Protein AF-A0A958LDL3-F1 (afdb_monomer)

pLDDT: mean 73.46, std 8.46, range [48.62, 86.69]

Solvent-accessible surface area (backbone atoms only — not comparable to full-atom values): 6568 Å² total; per-residue (Å²): 134,84,68,70,67,61,57,55,54,52,54,52,55,55,49,53,52,55,47,50,51,51,52,43,52,50,51,45,52,50,47,52,52,52,48,50,52,52,52,51,46,35,73,75,64,35,66,82,70,47,84,49,64,69,60,37,50,43,21,72,76,68,33,60,68,60,37,50,52,52,54,45,52,52,50,45,50,51,46,54,52,46,51,63,47,30,76,77,34,76,67,49,50,56,50,52,52,50,51,51,52,52,47,46,62,67,52,49,49,55,52,53,53,53,65,73,73,108

Foldseek 3Di:
DPDVVVVVVVVVLVVVLVVLVVLLVVQLVVLVVLLVLQVVCCVVPNLVPPPPPVLSVVCVVPNNVVSSVVVSVVSNVVSVVLSVCCNVPVVSSVVSVVVVVCCCVPRVVVSVVVVVVD

Sequence (118 aa):
MHHPTADLSANHATGDEREIIRLGIFLIVLQAADGWLTAIGISLHGLEMEGNGLIRAFMLDVGAAPAIITAKLFAIGAVVALVFLARRVAWLRDALGVMSCVYLFSAIIPWTYLLASS

Nearest PDB structures (foldseek):
  2d1l-assembly1_A  TM=3.556E-01  e=8.040E+00  Mus musculus

Mean predicted aligned error: 10.24 Å

Structure (mmCIF, N/CA/C/O backbone):
data_AF-A0A958LDL3-F1
#
_entry.id   AF-A0A958LDL3-F1
#
loop_
_atom_site.group_PDB
_atom_site.id
_atom_site.type_symbol
_atom_site.label_atom_id
_atom_site.label_alt_id
_atom_site.label_comp_id
_atom_site.label_asym_id
_atom_site.label_entity_id
_atom_site.label_seq_id
_atom_site.pdbx_PDB_ins_code
_atom_site.Cartn_x
_atom_site.Cartn_y
_atom_site.Cartn_z
_atom_site.occupancy
_atom_site.B_iso_or_equiv
_atom_site.auth_seq_id
_atom_site.auth_comp_id
_atom_site.auth_asym_id
_atom_site.auth_atom_id
_atom_site.pdbx_PDB_model_num
ATOM 1 N N . MET A 1 1 ? -26.666 9.145 42.807 1.00 51.00 1 MET A N 1
ATOM 2 C CA . MET A 1 1 ? -26.604 7.821 42.151 1.00 51.00 1 MET A CA 1
ATOM 3 C C . MET A 1 1 ? -25.849 7.981 40.844 1.00 51.00 1 MET A C 1
ATOM 5 O O . MET A 1 1 ? -26.412 8.479 39.881 1.00 51.00 1 MET A O 1
ATOM 9 N N . HIS A 1 2 ? -24.556 7.659 40.840 1.00 57.94 2 HIS A N 1
ATOM 10 C CA . HIS A 1 2 ? -23.755 7.579 39.618 1.00 57.94 2 HIS A CA 1
ATOM 11 C C . HIS A 1 2 ? -24.137 6.258 38.939 1.00 57.94 2 HIS A C 1
ATOM 13 O O . HIS A 1 2 ? -23.995 5.218 39.573 1.00 57.94 2 HIS A O 1
ATOM 19 N N . HIS A 1 3 ? -24.699 6.281 37.728 1.00 62.16 3 HIS A N 1
ATOM 20 C CA . HIS A 1 3 ? -25.085 5.064 37.004 1.00 62.16 3 HIS A CA 1
ATOM 21 C C . HIS A 1 3 ? -23.823 4.371 36.448 1.00 62.16 3 HIS A C 1
ATOM 23 O O . HIS A 1 3 ? -23.243 4.883 35.490 1.00 62.16 3 HIS A O 1
ATOM 29 N N . PRO A 1 4 ? -23.391 3.217 36.994 1.00 69.69 4 PRO A N 1
ATOM 30 C CA . PRO A 1 4 ? -22.150 2.546 36.580 1.00 69.69 4 PRO A CA 1
ATOM 31 C C . PRO A 1 4 ? -22.220 1.953 35.159 1.00 69.69 4 PRO A C 1
ATOM 33 O O . PRO A 1 4 ? -21.202 1.620 34.563 1.00 69.69 4 PRO A O 1
ATOM 36 N N . THR A 1 5 ? -23.417 1.846 34.582 1.00 68.44 5 THR A N 1
ATOM 37 C CA . THR A 1 5 ? -23.649 1.288 33.243 1.00 68.44 5 THR A CA 1
ATOM 38 C C . THR A 1 5 ? -23.215 2.220 32.109 1.00 68.44 5 THR A C 1
ATOM 40 O O . THR A 1 5 ? -22.772 1.742 31.067 1.00 68.44 5 THR A O 1
ATOM 43 N N . ALA A 1 6 ? -23.303 3.540 32.304 1.00 65.31 6 ALA A N 1
ATOM 44 C CA . ALA A 1 6 ? -22.892 4.514 31.292 1.00 65.31 6 ALA A CA 1
ATOM 45 C C . ALA A 1 6 ? -21.363 4.533 31.120 1.00 65.31 6 ALA A C 1
ATOM 47 O O . ALA A 1 6 ? -20.868 4.549 29.993 1.00 65.31 6 ALA A O 1
ATOM 48 N N . ASP A 1 7 ? -20.630 4.443 32.231 1.00 67.25 7 ASP A N 1
ATOM 49 C CA . ASP A 1 7 ? -19.164 4.466 32.265 1.00 67.25 7 ASP A CA 1
ATOM 50 C C . ASP A 1 7 ? -18.555 3.218 31.597 1.00 67.25 7 ASP A C 1
ATOM 52 O O . ASP A 1 7 ? -17.663 3.313 30.755 1.00 67.25 7 ASP A O 1
ATOM 56 N N . LEU A 1 8 ? -19.125 2.034 31.854 1.00 67.69 8 LEU A N 1
ATOM 57 C CA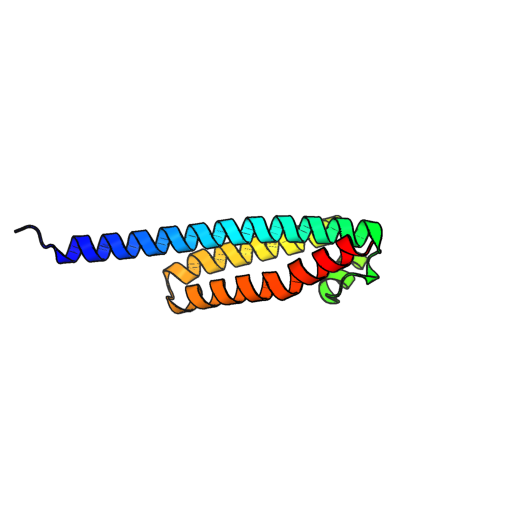 . LEU A 1 8 ? -18.722 0.798 31.172 1.00 67.69 8 LEU A CA 1
ATOM 58 C C . LEU A 1 8 ? -18.927 0.889 29.650 1.00 67.69 8 LEU A C 1
ATOM 60 O O . LEU A 1 8 ? -18.015 0.573 28.889 1.00 67.69 8 LEU A O 1
ATOM 64 N N . SER A 1 9 ? -20.081 1.380 29.185 1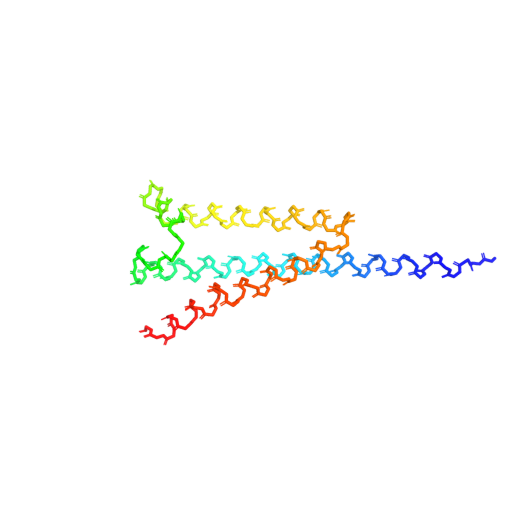.00 67.50 9 SER A N 1
ATOM 65 C CA . SER A 1 9 ? -20.350 1.494 27.741 1.00 67.50 9 SER A CA 1
ATOM 66 C C . SER A 1 9 ? -19.406 2.472 27.024 1.00 67.50 9 SER A C 1
ATOM 68 O O . SER A 1 9 ? -18.947 2.192 25.915 1.00 67.50 9 SER A O 1
ATOM 70 N N . ALA A 1 10 ? -19.056 3.585 27.675 1.00 65.44 10 ALA A N 1
ATOM 71 C CA . ALA A 1 10 ? -18.143 4.585 27.131 1.00 65.44 10 ALA A CA 1
ATOM 72 C C . ALA A 1 10 ? -16.692 4.070 27.066 1.00 65.44 10 ALA A C 1
ATOM 74 O O . ALA A 1 10 ? -15.984 4.314 26.083 1.00 65.44 10 ALA A O 1
ATOM 75 N N . ASN A 1 11 ? -16.255 3.304 28.071 1.00 68.62 11 ASN A N 1
ATOM 76 C CA . ASN A 1 11 ? -14.921 2.699 28.089 1.00 68.62 11 ASN A CA 1
ATOM 77 C C . ASN A 1 11 ? -14.747 1.619 27.006 1.00 68.62 11 ASN A C 1
ATOM 79 O O . ASN A 1 11 ? -13.700 1.565 26.361 1.00 68.62 11 ASN A O 1
ATOM 83 N N . HIS A 1 12 ? -15.775 0.810 26.728 1.00 66.19 12 HIS A N 1
ATOM 84 C CA . HIS A 1 12 ? -15.728 -0.163 25.629 1.00 66.19 12 HIS A CA 1
ATOM 85 C C . HIS A 1 12 ? -15.675 0.515 24.248 1.00 66.19 12 HIS A C 1
ATOM 87 O O . HIS A 1 12 ? -14.837 0.161 23.419 1.00 66.19 12 HIS A O 1
ATOM 93 N N . ALA A 1 13 ? -16.498 1.546 24.018 1.00 68.06 13 ALA A N 1
ATOM 94 C CA . ALA A 1 13 ? -16.527 2.265 22.741 1.00 68.06 13 ALA A CA 1
ATOM 95 C C . ALA A 1 13 ? -15.199 2.982 22.425 1.00 68.06 13 ALA A C 1
ATOM 97 O O . ALA A 1 13 ? -14.730 2.975 21.287 1.00 68.06 13 ALA A O 1
ATOM 98 N N . THR A 1 14 ? -14.562 3.573 23.439 1.00 73.62 14 THR A N 1
ATOM 99 C CA . THR A 1 14 ? -13.261 4.246 23.280 1.00 73.62 14 THR A CA 1
ATOM 100 C C . THR A 1 14 ? -12.103 3.265 23.078 1.00 73.62 14 THR A C 1
ATOM 102 O O . THR A 1 14 ? -11.133 3.602 22.392 1.00 73.62 14 THR A O 1
ATOM 105 N N . GLY A 1 15 ? -12.193 2.053 23.635 1.00 75.38 15 GLY A N 1
ATOM 106 C CA . GLY A 1 15 ? -11.244 0.965 23.387 1.00 75.38 15 GLY A CA 1
ATOM 107 C C . GLY A 1 15 ? -11.253 0.504 21.927 1.00 75.38 15 GLY A C 1
ATOM 108 O O . GLY A 1 15 ? -10.194 0.456 21.294 1.00 75.38 15 GLY A O 1
ATOM 109 N N . ASP A 1 16 ? -12.445 0.262 21.378 1.00 76.06 16 ASP A N 1
ATOM 110 C CA . ASP A 1 16 ? -12.629 -0.188 19.994 1.00 76.06 16 ASP A CA 1
ATOM 111 C C . ASP A 1 16 ? -12.162 0.860 18.972 1.00 76.06 16 ASP A C 1
ATOM 113 O O . ASP A 1 16 ? -11.474 0.531 18.005 1.00 76.06 16 ASP A O 1
ATOM 117 N N . GLU A 1 17 ? -12.450 2.145 19.203 1.00 78.00 17 GLU A N 1
ATOM 118 C CA . GLU A 1 17 ? -12.009 3.224 18.309 1.00 78.00 17 GLU A CA 1
ATOM 119 C C . GLU A 1 17 ? -10.476 3.336 18.249 1.00 78.00 17 GLU A C 1
ATOM 121 O O . GLU A 1 17 ? -9.892 3.452 17.168 1.00 78.00 17 GLU A O 1
ATOM 126 N N . ARG A 1 18 ? -9.796 3.225 19.400 1.00 82.56 18 ARG A N 1
ATOM 127 C CA . ARG A 1 18 ? -8.323 3.225 19.463 1.00 82.56 18 ARG A CA 1
ATOM 128 C C . ARG A 1 18 ? -7.712 2.027 18.746 1.00 82.56 18 ARG A C 1
ATOM 130 O O . ARG A 1 18 ? -6.592 2.121 18.247 1.00 82.56 18 ARG A O 1
ATOM 137 N N . GLU A 1 19 ? -8.380 0.880 18.747 1.00 81.06 19 GLU A N 1
ATOM 138 C CA . GLU A 1 19 ? -7.913 -0.304 18.029 1.00 81.06 19 GLU A CA 1
ATOM 139 C C . GLU A 1 19 ? -8.066 -0.148 16.515 1.00 81.06 19 GLU A C 1
ATOM 141 O O . GLU A 1 19 ? -7.100 -0.372 15.788 1.00 81.06 19 GLU A O 1
ATOM 146 N N . ILE A 1 20 ? -9.216 0.345 16.047 1.00 78.31 20 ILE A N 1
ATOM 147 C CA . ILE A 1 20 ? -9.457 0.624 14.624 1.00 78.31 20 ILE A CA 1
ATOM 148 C C . ILE A 1 20 ? -8.424 1.624 14.082 1.00 78.31 20 ILE A C 1
ATOM 150 O O . ILE A 1 20 ? -7.862 1.411 13.008 1.00 78.31 20 ILE A O 1
ATOM 154 N N . ILE A 1 21 ? -8.120 2.688 14.835 1.00 82.75 21 ILE A N 1
ATOM 155 C CA . ILE A 1 21 ? -7.100 3.673 14.440 1.00 82.75 21 ILE A CA 1
ATOM 156 C C . ILE A 1 21 ? -5.711 3.028 14.366 1.00 82.75 21 ILE A C 1
ATOM 158 O O . ILE A 1 21 ? -4.985 3.253 13.398 1.00 82.75 21 ILE A O 1
ATOM 162 N N . ARG A 1 22 ? -5.337 2.203 15.354 1.00 84.31 22 ARG A N 1
ATOM 163 C CA . ARG A 1 22 ? -4.048 1.489 15.348 1.00 84.31 22 ARG A CA 1
ATOM 164 C C . ARG A 1 22 ? -3.922 0.556 14.144 1.00 84.31 22 ARG A C 1
ATOM 166 O O . ARG A 1 22 ? -2.883 0.576 13.489 1.00 84.31 22 ARG A O 1
ATOM 173 N N . LEU A 1 23 ? -4.973 -0.200 13.825 1.00 78.88 23 LEU A N 1
ATOM 174 C CA . LEU A 1 23 ? -5.017 -1.068 12.644 1.00 78.88 23 LEU A CA 1
ATOM 175 C C . LEU A 1 23 ? -4.907 -0.260 11.344 1.00 78.88 23 LEU A C 1
ATOM 177 O O . LEU A 1 23 ? -4.151 -0.638 10.453 1.00 78.88 23 LEU A O 1
ATOM 181 N N . GLY A 1 24 ? -5.592 0.883 11.255 1.00 79.69 24 GLY A N 1
ATOM 182 C CA . GLY A 1 24 ? -5.493 1.788 10.108 1.00 79.69 24 GLY A CA 1
ATOM 183 C C . GLY A 1 24 ? -4.076 2.325 9.897 1.00 79.69 24 GLY A C 1
ATOM 184 O O . GLY A 1 24 ? -3.551 2.254 8.789 1.00 79.69 24 GLY A O 1
ATOM 185 N N . ILE A 1 25 ? -3.420 2.804 10.960 1.00 85.12 25 ILE A N 1
ATOM 186 C CA . ILE A 1 25 ? -2.024 3.274 10.899 1.00 85.12 25 ILE A CA 1
ATOM 187 C C . ILE A 1 25 ? -1.089 2.133 10.486 1.00 85.12 25 ILE A C 1
ATOM 189 O O . ILE A 1 25 ? -0.238 2.321 9.618 1.00 85.12 25 ILE A O 1
ATOM 193 N N . PHE A 1 26 ? -1.263 0.947 11.072 1.00 83.12 26 PHE A N 1
ATOM 194 C CA . PHE A 1 26 ? -0.469 -0.230 10.734 1.00 83.12 26 PHE A CA 1
ATOM 195 C C . PHE A 1 26 ? -0.593 -0.593 9.247 1.00 83.12 26 PHE A C 1
ATOM 197 O O . PHE A 1 26 ? 0.420 -0.773 8.576 1.00 83.12 26 PHE A O 1
ATOM 204 N N . LEU A 1 27 ? -1.814 -0.603 8.706 1.00 78.31 27 LEU A N 1
ATOM 205 C CA . LEU A 1 27 ? -2.074 -0.844 7.286 1.00 78.31 27 LEU A CA 1
ATOM 206 C C . LEU A 1 27 ? -1.434 0.207 6.372 1.00 78.31 27 LEU A C 1
ATOM 208 O O . LEU A 1 27 ? -0.918 -0.142 5.314 1.00 78.31 27 LEU A O 1
ATOM 212 N N . ILE A 1 28 ? -1.428 1.480 6.771 1.00 81.94 28 ILE A N 1
ATOM 213 C CA . ILE A 1 28 ? -0.777 2.549 6.000 1.00 81.94 28 ILE A CA 1
ATOM 214 C C . ILE A 1 28 ? 0.738 2.323 5.928 1.00 81.94 28 ILE A C 1
ATOM 216 O O . ILE A 1 28 ? 1.324 2.424 4.850 1.00 81.94 28 ILE A O 1
ATOM 220 N N . VAL A 1 29 ? 1.372 1.977 7.052 1.00 85.50 29 VAL A N 1
ATOM 221 C CA . VAL A 1 29 ? 2.806 1.641 7.083 1.00 85.50 29 VAL A CA 1
ATOM 222 C C . VAL A 1 29 ? 3.089 0.419 6.212 1.00 85.50 29 VAL A C 1
ATOM 224 O O . VAL A 1 29 ? 4.055 0.414 5.450 1.00 85.50 29 VAL A O 1
ATOM 227 N N . LEU A 1 30 ? 2.215 -0.587 6.275 1.00 80.38 30 LEU A N 1
ATOM 228 C CA . LEU A 1 30 ? 2.318 -1.791 5.463 1.00 80.38 30 LEU A CA 1
ATOM 229 C C . LEU A 1 30 ? 2.273 -1.471 3.960 1.00 80.38 30 LEU A C 1
ATOM 231 O O . LEU A 1 30 ? 3.094 -1.976 3.201 1.00 80.38 30 LEU A O 1
ATOM 235 N N . GLN A 1 31 ? 1.371 -0.578 3.542 1.00 81.88 31 GLN A N 1
ATOM 236 C CA . GLN A 1 31 ? 1.269 -0.127 2.151 1.00 81.88 31 GLN A CA 1
ATOM 237 C C . GLN A 1 31 ? 2.511 0.641 1.682 1.00 81.88 31 GLN A C 1
ATOM 239 O O . GLN A 1 31 ? 2.948 0.473 0.542 1.00 81.88 31 GLN A O 1
ATOM 244 N N . ALA A 1 32 ? 3.115 1.453 2.554 1.00 82.25 32 ALA A N 1
ATOM 245 C CA . ALA A 1 32 ? 4.363 2.146 2.244 1.00 82.25 32 ALA A CA 1
ATOM 246 C C . ALA A 1 32 ? 5.532 1.162 2.059 1.00 82.25 32 ALA A C 1
ATOM 248 O O . ALA A 1 32 ? 6.267 1.261 1.076 1.00 82.25 32 ALA A O 1
ATOM 249 N N . ALA A 1 33 ? 5.670 0.184 2.961 1.00 81.50 33 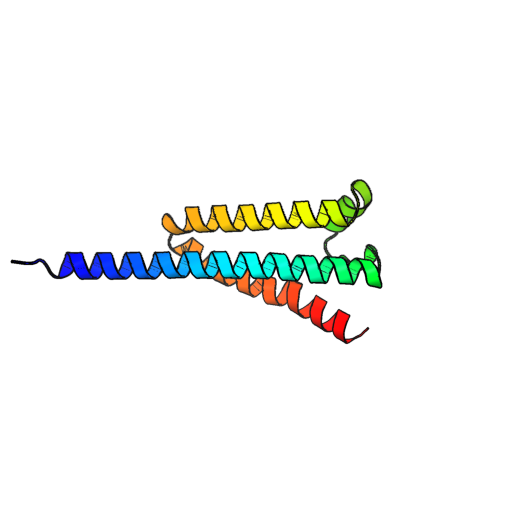ALA A N 1
ATOM 250 C CA . ALA A 1 33 ? 6.693 -0.858 2.863 1.00 81.50 33 ALA A CA 1
ATOM 251 C C . ALA A 1 33 ? 6.515 -1.721 1.603 1.00 81.50 33 ALA A C 1
ATOM 253 O O . ALA A 1 33 ? 7.476 -1.963 0.877 1.00 81.50 33 ALA A O 1
ATOM 254 N N . ASP A 1 34 ? 5.280 -2.118 1.299 1.00 80.25 34 ASP A N 1
ATOM 255 C CA . ASP A 1 34 ? 4.929 -2.869 0.093 1.00 80.25 34 ASP A CA 1
ATOM 256 C C . ASP A 1 34 ? 5.265 -2.086 -1.187 1.00 80.25 34 ASP A C 1
ATOM 258 O O . ASP A 1 34 ? 5.825 -2.632 -2.135 1.00 80.25 34 ASP A O 1
ATOM 262 N N . GLY A 1 35 ? 4.993 -0.776 -1.219 1.00 79.12 35 GLY A N 1
ATOM 263 C CA . GLY A 1 35 ? 5.390 0.079 -2.342 1.00 79.12 35 GLY A CA 1
ATOM 264 C C . GLY A 1 35 ? 6.896 0.211 -2.517 1.00 79.12 35 GLY A C 1
ATOM 265 O O . GLY A 1 35 ? 7.375 0.193 -3.649 1.00 79.12 35 GLY A O 1
ATOM 266 N N . TRP A 1 36 ? 7.641 0.278 -1.415 1.00 82.06 36 TRP A N 1
ATOM 267 C CA . TRP A 1 36 ? 9.100 0.294 -1.448 1.00 82.06 36 TRP A CA 1
ATOM 268 C C . TRP A 1 36 ? 9.673 -1.020 -1.996 1.00 82.06 36 TRP A C 1
ATOM 270 O O . TRP A 1 36 ? 10.507 -1.000 -2.899 1.00 82.06 36 TRP A O 1
ATOM 280 N N . LEU A 1 37 ? 9.173 -2.160 -1.508 1.00 79.94 37 LEU A N 1
ATOM 281 C CA . LEU A 1 37 ? 9.543 -3.497 -1.984 1.00 79.94 37 LEU A CA 1
ATOM 282 C C . LEU A 1 37 ? 9.232 -3.672 -3.475 1.00 79.94 37 LEU A C 1
ATOM 284 O O . LEU A 1 37 ? 10.091 -4.121 -4.228 1.00 79.94 37 LEU A O 1
ATOM 288 N N . THR A 1 38 ? 8.046 -3.239 -3.911 1.00 80.50 38 THR A N 1
ATOM 289 C CA . THR A 1 38 ? 7.631 -3.282 -5.323 1.00 80.50 38 THR A CA 1
ATOM 290 C C . THR A 1 38 ? 8.552 -2.423 -6.196 1.00 80.50 38 THR A C 1
ATOM 292 O O . THR A 1 38 ? 8.981 -2.856 -7.263 1.00 80.50 38 THR A O 1
ATOM 295 N N . ALA A 1 39 ? 8.909 -1.217 -5.738 1.00 80.56 39 ALA A N 1
ATOM 296 C CA . ALA A 1 39 ? 9.808 -0.327 -6.471 1.00 80.56 39 ALA A CA 1
ATOM 297 C C . ALA A 1 39 ? 11.217 -0.923 -6.622 1.00 80.56 39 ALA A C 1
ATOM 299 O O . ALA A 1 39 ? 11.767 -0.908 -7.724 1.00 80.56 39 ALA A O 1
ATOM 300 N N . ILE A 1 40 ? 11.777 -1.493 -5.546 1.00 82.25 40 ILE A N 1
ATOM 301 C CA . ILE A 1 40 ? 13.069 -2.193 -5.598 1.00 82.25 40 ILE A CA 1
ATOM 302 C C . ILE A 1 40 ? 12.974 -3.389 -6.545 1.00 82.25 40 ILE A C 1
ATOM 304 O O . ILE A 1 40 ? 13.793 -3.527 -7.451 1.00 82.25 40 ILE A O 1
ATOM 308 N N . GLY A 1 41 ? 11.947 -4.215 -6.380 1.00 79.06 41 GLY A N 1
ATOM 309 C CA . GLY A 1 41 ? 11.702 -5.397 -7.187 1.00 79.06 41 GLY A CA 1
ATOM 310 C C . GLY A 1 41 ? 11.650 -5.122 -8.685 1.00 79.06 41 GLY A C 1
ATOM 311 O O . GLY A 1 41 ? 12.340 -5.778 -9.462 1.00 79.06 41 GLY A O 1
ATOM 312 N N . ILE A 1 42 ? 10.899 -4.097 -9.085 1.00 82.56 42 ILE A N 1
ATOM 313 C CA . ILE A 1 42 ? 10.826 -3.655 -10.482 1.00 82.56 42 ILE A CA 1
ATOM 314 C C . ILE A 1 42 ? 12.164 -3.084 -10.951 1.00 82.56 42 ILE A C 1
ATOM 316 O O . ILE A 1 42 ? 12.552 -3.314 -12.093 1.00 82.56 42 ILE A O 1
ATOM 320 N N . SER A 1 43 ? 12.889 -2.357 -10.096 1.00 80.94 43 SER A N 1
ATOM 321 C CA . SER A 1 43 ? 14.197 -1.809 -10.473 1.00 80.94 43 SER A CA 1
ATOM 322 C C . SER A 1 43 ? 15.259 -2.894 -10.702 1.00 80.94 43 SER A C 1
ATOM 324 O O . SER A 1 43 ? 16.142 -2.700 -11.533 1.00 80.94 43 SER A O 1
ATOM 326 N N . LEU A 1 44 ? 15.152 -4.034 -10.006 1.00 80.75 44 LEU A N 1
ATOM 327 C CA . LEU A 1 44 ? 16.089 -5.156 -10.109 1.00 80.75 44 LEU A CA 1
ATOM 328 C C . LEU A 1 44 ? 15.700 -6.168 -11.196 1.00 80.75 44 LEU A C 1
ATOM 3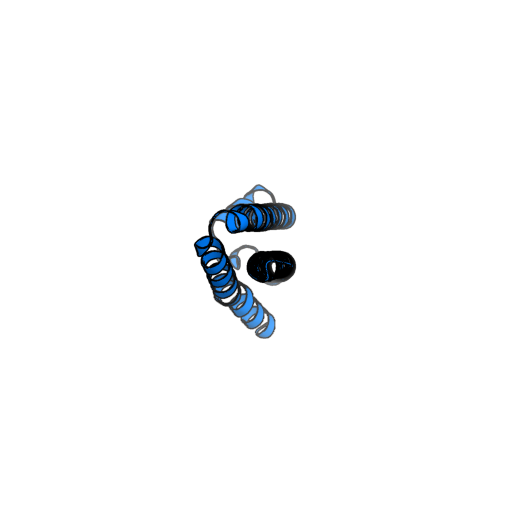30 O O . LEU A 1 44 ? 16.567 -6.641 -11.926 1.00 80.75 44 LEU A O 1
ATOM 334 N N . HIS A 1 45 ? 14.413 -6.501 -11.315 1.00 78.94 45 HIS A N 1
ATOM 335 C CA . HIS A 1 45 ? 13.933 -7.596 -12.170 1.00 78.94 45 HIS A CA 1
ATOM 336 C C . HIS A 1 45 ? 13.067 -7.139 -13.351 1.00 78.94 45 HIS A C 1
ATOM 338 O O . HIS A 1 45 ? 12.657 -7.958 -14.174 1.00 78.94 45 HIS A O 1
ATOM 344 N N . GLY A 1 46 ? 12.791 -5.840 -13.460 1.00 80.31 46 GLY A N 1
ATOM 345 C CA . GLY A 1 46 ? 11.938 -5.275 -14.497 1.00 80.31 46 GLY A CA 1
ATOM 346 C C . GLY A 1 46 ? 10.440 -5.407 -14.211 1.00 80.31 46 GLY A C 1
ATOM 347 O O . GLY A 1 46 ? 9.992 -5.996 -13.229 1.00 80.31 46 GLY A O 1
ATOM 348 N N . LEU A 1 47 ? 9.643 -4.828 -15.109 1.00 77.88 47 LEU A N 1
ATOM 349 C CA . LEU A 1 47 ? 8.180 -4.737 -15.002 1.00 77.88 47 LEU A CA 1
ATOM 350 C C . LEU A 1 47 ? 7.464 -6.091 -15.100 1.00 77.88 47 LEU A C 1
ATOM 352 O O . LEU A 1 47 ? 6.322 -6.214 -14.665 1.00 77.88 47 LEU A O 1
ATOM 356 N N . GLU A 1 48 ? 8.104 -7.110 -15.674 1.00 74.50 48 GLU A N 1
ATOM 357 C CA . GLU A 1 48 ? 7.495 -8.436 -15.847 1.00 74.50 48 GLU A CA 1
ATOM 358 C C . GLU A 1 48 ? 7.308 -9.190 -14.531 1.00 74.50 48 GLU A C 1
ATOM 360 O O . GLU A 1 48 ? 6.464 -10.080 -14.448 1.00 74.50 48 GLU A O 1
ATOM 365 N N . MET A 1 49 ? 8.059 -8.792 -13.507 1.00 72.62 49 MET A N 1
ATOM 366 C CA . MET A 1 49 ? 8.005 -9.363 -12.168 1.00 72.62 49 MET A CA 1
ATOM 367 C C . MET A 1 49 ? 6.778 -8.899 -11.370 1.00 72.62 49 MET A C 1
ATOM 369 O O . MET A 1 49 ? 6.445 -9.492 -10.346 1.00 72.62 49 MET A O 1
ATOM 373 N N . GLU A 1 50 ? 6.061 -7.878 -11.850 1.00 70.75 50 GLU A N 1
ATOM 374 C CA . GLU A 1 50 ? 4.758 -7.533 -11.291 1.00 70.75 50 GLU A CA 1
ATOM 375 C C . GLU A 1 50 ? 3.708 -8.586 -11.670 1.00 70.75 50 GLU A C 1
ATOM 377 O O . GLU A 1 50 ? 3.270 -8.689 -12.822 1.00 70.75 50 GLU A O 1
ATOM 382 N N . GLY A 1 51 ? 3.293 -9.375 -10.676 1.00 65.75 51 GLY A N 1
ATOM 383 C CA . GLY A 1 51 ? 2.265 -10.403 -10.822 1.00 65.75 51 GLY A CA 1
ATOM 384 C C . GLY A 1 51 ? 0.864 -9.826 -11.033 1.00 65.75 51 GLY A C 1
ATOM 385 O O . GLY A 1 51 ? -0.019 -10.514 -11.551 1.00 65.75 51 GLY A O 1
ATOM 386 N N . ASN A 1 52 ? 0.638 -8.557 -10.678 1.00 71.06 52 ASN A N 1
ATOM 387 C CA . ASN A 1 52 ? -0.639 -7.904 -10.918 1.00 71.06 52 ASN A CA 1
ATOM 388 C C . ASN A 1 52 ? -0.687 -7.311 -12.333 1.00 71.06 52 ASN A C 1
ATOM 390 O O . ASN A 1 52 ? -0.212 -6.205 -12.583 1.00 71.06 52 ASN A O 1
ATOM 394 N N . GLY A 1 53 ? -1.332 -8.030 -13.258 1.00 72.12 53 GLY A N 1
ATOM 395 C CA . GLY A 1 53 ? -1.447 -7.618 -14.660 1.00 72.12 53 GLY A CA 1
ATOM 396 C C . GLY A 1 53 ? -2.0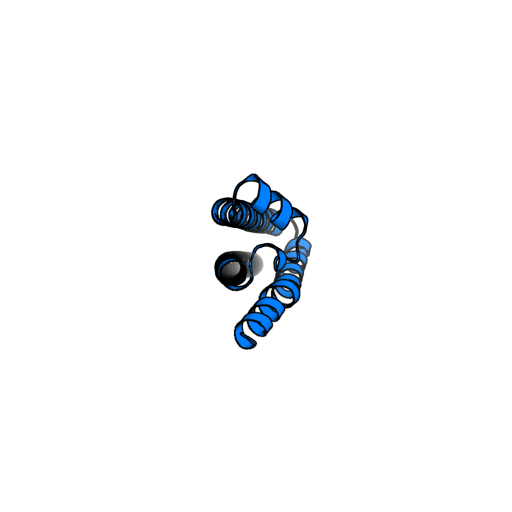74 -6.233 -14.878 1.00 72.12 53 GLY A C 1
ATOM 397 O O . GLY A 1 53 ? -1.699 -5.555 -15.833 1.00 72.12 53 GLY A O 1
ATOM 398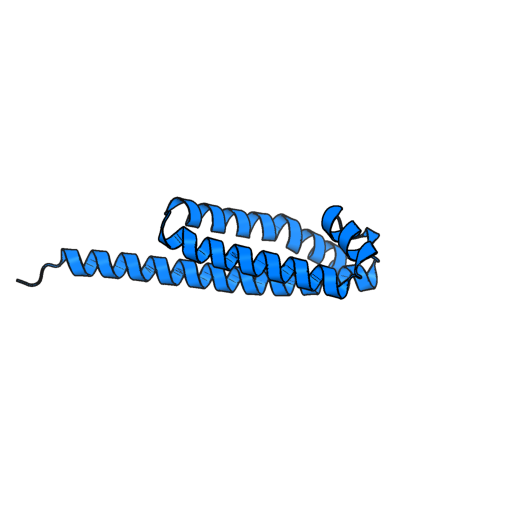 N N . LEU A 1 54 ? -2.970 -5.782 -13.989 1.00 74.38 54 LEU A N 1
ATOM 399 C CA . LEU A 1 54 ? -3.573 -4.446 -14.063 1.00 74.38 54 LEU A CA 1
ATOM 400 C C . LEU A 1 54 ? -2.555 -3.359 -13.703 1.00 74.38 54 LEU A C 1
ATOM 402 O O . LEU A 1 54 ? -2.421 -2.376 -14.428 1.00 74.38 54 LEU A O 1
ATOM 406 N N . ILE A 1 55 ? -1.816 -3.550 -12.605 1.00 77.00 55 ILE A N 1
ATOM 407 C CA . ILE A 1 55 ? -0.762 -2.615 -12.193 1.00 77.00 55 ILE A CA 1
ATOM 408 C C . ILE A 1 55 ? 0.366 -2.616 -13.220 1.00 77.00 55 ILE A C 1
ATOM 410 O O . ILE A 1 55 ? 0.823 -1.548 -13.606 1.00 77.00 55 ILE A O 1
ATOM 414 N N . ARG A 1 56 ? 0.749 -3.782 -13.742 1.00 79.44 56 ARG A N 1
ATOM 415 C CA . ARG A 1 56 ? 1.751 -3.894 -14.804 1.00 79.44 56 ARG A CA 1
ATOM 416 C C . ARG A 1 56 ? 1.354 -3.123 -16.062 1.00 79.44 56 ARG A C 1
ATOM 418 O O . ARG A 1 56 ? 2.168 -2.369 -16.582 1.00 79.44 56 ARG A O 1
ATOM 425 N N . ALA A 1 57 ? 0.117 -3.276 -16.539 1.00 80.25 57 ALA A N 1
ATOM 426 C CA . ALA A 1 57 ? -0.385 -2.510 -17.683 1.00 80.25 57 ALA A CA 1
ATOM 427 C C . ALA A 1 57 ? -0.348 -1.000 -17.400 1.00 80.25 57 ALA A C 1
ATOM 429 O O . ALA A 1 57 ? 0.147 -0.221 -18.206 1.00 80.25 57 ALA A O 1
ATOM 430 N N . PHE A 1 58 ? -0.762 -0.599 -16.200 1.00 79.44 58 PHE A N 1
ATOM 431 C CA . PHE A 1 58 ? -0.724 0.799 -15.790 1.00 79.44 58 PHE A CA 1
ATOM 432 C C . PHE A 1 58 ? 0.707 1.358 -15.687 1.00 79.44 58 PHE A C 1
ATOM 434 O O . PHE A 1 58 ? 0.962 2.502 -16.053 1.00 79.44 58 PHE A O 1
ATOM 441 N N . MET A 1 59 ? 1.669 0.546 -15.246 1.00 84.69 59 MET A N 1
ATOM 442 C CA . MET A 1 59 ? 3.086 0.908 -15.229 1.00 84.69 59 MET A CA 1
ATOM 443 C C . MET A 1 59 ? 3.684 1.022 -16.634 1.00 84.69 59 MET A C 1
ATOM 445 O O . MET A 1 59 ? 4.583 1.837 -16.827 1.00 84.69 59 MET A O 1
ATOM 449 N N . LEU A 1 60 ? 3.210 0.229 -17.599 1.00 85.31 60 LEU A N 1
ATOM 450 C CA . LEU A 1 60 ? 3.625 0.336 -19.001 1.00 85.31 60 LEU A CA 1
ATOM 451 C C . LEU A 1 60 ? 3.112 1.632 -19.642 1.00 85.31 60 LEU A C 1
ATOM 453 O O . LEU A 1 60 ? 3.847 2.257 -20.401 1.00 85.31 60 LEU A O 1
ATOM 457 N N . ASP A 1 61 ? 1.897 2.058 -19.291 1.00 86.69 61 ASP A N 1
ATOM 458 C CA . ASP A 1 61 ? 1.271 3.249 -19.873 1.00 86.69 61 ASP A CA 1
ATOM 459 C C . ASP A 1 61 ? 1.772 4.562 -19.250 1.00 86.69 61 ASP A C 1
ATOM 461 O O . ASP A 1 61 ? 1.978 5.549 -19.955 1.00 86.69 61 ASP A O 1
ATOM 465 N N . VAL A 1 62 ? 1.952 4.600 -17.924 1.00 84.81 62 VAL A N 1
ATOM 466 C CA . VAL A 1 62 ? 2.222 5.849 -17.178 1.00 84.81 62 VAL A CA 1
ATOM 467 C C . VAL A 1 62 ? 3.628 5.884 -16.567 1.00 84.81 62 VAL A C 1
ATOM 469 O O . VAL A 1 62 ? 4.110 6.942 -16.166 1.00 84.81 62 VAL A O 1
ATOM 472 N N . GLY A 1 63 ? 4.311 4.741 -16.516 1.00 83.88 63 GLY A N 1
ATOM 473 C CA . GLY A 1 63 ? 5.607 4.559 -15.867 1.00 83.88 63 GLY A CA 1
ATOM 474 C C . GLY A 1 63 ? 5.496 3.933 -14.473 1.00 83.88 63 GLY A C 1
ATOM 475 O O . GLY A 1 63 ? 4.503 4.093 -13.762 1.00 83.88 63 GLY A O 1
ATOM 476 N N 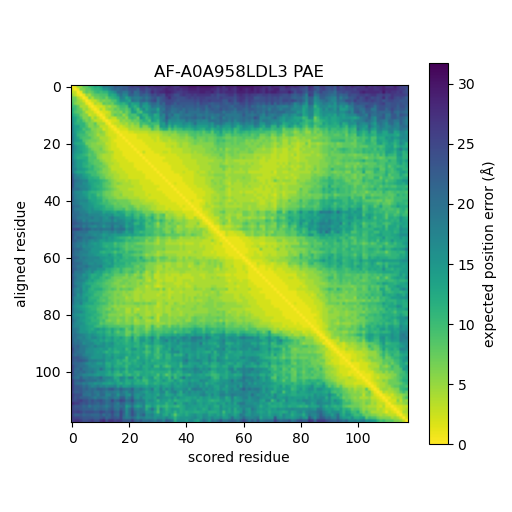. ALA A 1 64 ? 6.557 3.237 -14.051 1.00 80.94 64 ALA A N 1
ATOM 477 C CA . ALA A 1 64 ? 6.577 2.475 -12.800 1.00 80.94 64 ALA A CA 1
ATOM 478 C C . ALA A 1 64 ? 6.324 3.341 -11.552 1.00 80.94 64 ALA A C 1
ATOM 480 O O . ALA A 1 64 ? 5.438 3.046 -10.755 1.00 80.94 64 ALA A O 1
ATOM 481 N N . ALA A 1 65 ? 7.069 4.439 -11.392 1.00 79.75 65 ALA A N 1
ATOM 482 C CA . ALA A 1 65 ? 6.960 5.313 -10.224 1.00 79.75 65 ALA A CA 1
ATOM 483 C C . ALA A 1 65 ? 5.556 5.936 -10.038 1.00 79.75 65 ALA A C 1
ATOM 485 O O . ALA A 1 65 ? 4.988 5.773 -8.955 1.00 79.75 65 ALA A O 1
ATOM 486 N N . PRO A 1 66 ? 4.953 6.609 -11.043 1.00 82.12 66 PRO A N 1
ATOM 487 C CA . PRO A 1 66 ? 3.613 7.173 -10.888 1.00 82.12 66 PRO A CA 1
ATOM 488 C C . PRO A 1 66 ? 2.545 6.091 -10.691 1.00 82.12 66 PRO A C 1
ATOM 490 O O . PRO A 1 66 ? 1.667 6.272 -9.852 1.00 82.12 66 PRO A O 1
ATOM 493 N N . ALA A 1 67 ? 2.648 4.943 -11.368 1.00 82.94 67 ALA A N 1
ATOM 494 C CA . ALA A 1 67 ? 1.706 3.842 -11.182 1.00 82.94 67 ALA A CA 1
ATOM 495 C C . ALA A 1 67 ? 1.735 3.275 -9.751 1.00 82.94 67 ALA A C 1
ATOM 497 O O . ALA A 1 67 ? 0.674 3.071 -9.156 1.00 82.94 67 ALA A O 1
ATOM 498 N N . ILE A 1 68 ? 2.927 3.091 -9.162 1.00 80.81 68 ILE A N 1
ATOM 499 C CA . ILE A 1 68 ? 3.072 2.674 -7.758 1.00 80.81 68 ILE A CA 1
ATOM 500 C C . ILE A 1 68 ? 2.443 3.721 -6.842 1.00 80.81 68 ILE A C 1
ATOM 502 O O . ILE A 1 68 ? 1.602 3.374 -6.017 1.00 80.81 68 ILE A O 1
ATOM 506 N N . ILE A 1 69 ? 2.795 5.001 -6.999 1.00 81.19 69 ILE A N 1
ATOM 507 C CA . ILE A 1 69 ? 2.276 6.077 -6.142 1.00 81.19 69 ILE A CA 1
ATOM 508 C C . ILE A 1 69 ? 0.745 6.116 -6.189 1.00 81.19 69 ILE A C 1
ATOM 510 O O . ILE A 1 69 ? 0.103 6.121 -5.140 1.00 81.19 69 ILE A O 1
ATOM 514 N N . THR A 1 70 ? 0.145 6.084 -7.380 1.00 77.19 70 THR A N 1
ATOM 515 C CA . THR A 1 70 ? -1.314 6.086 -7.541 1.00 77.19 70 THR A CA 1
ATOM 516 C C . THR A 1 70 ? -1.959 4.860 -6.902 1.00 77.19 70 THR A C 1
ATOM 518 O O . THR A 1 70 ? -2.938 5.006 -6.170 1.00 77.19 70 THR A O 1
ATOM 521 N N . ALA A 1 71 ? -1.401 3.664 -7.111 1.00 79.44 71 ALA A N 1
ATOM 522 C CA . ALA A 1 71 ? -1.9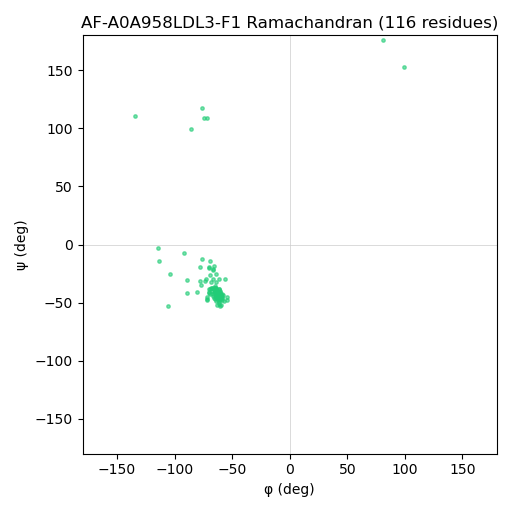15 2.441 -6.502 1.00 79.44 71 ALA A CA 1
ATOM 523 C C . ALA A 1 71 ? -1.862 2.501 -4.965 1.00 79.44 71 ALA A C 1
ATOM 525 O O . ALA A 1 71 ? -2.833 2.137 -4.297 1.00 79.44 71 ALA A O 1
ATOM 526 N N . LYS A 1 72 ? -0.770 3.022 -4.387 1.00 82.00 72 LYS A N 1
ATOM 527 C CA . LYS A 1 72 ? -0.639 3.164 -2.928 1.00 82.00 72 LYS A CA 1
ATOM 528 C C . LYS A 1 72 ? -1.553 4.237 -2.361 1.00 82.00 72 LYS A C 1
ATOM 530 O O . LYS A 1 72 ? -2.179 4.000 -1.334 1.00 82.00 72 LYS A O 1
ATOM 535 N N . LEU A 1 73 ? -1.690 5.383 -3.025 1.00 79.12 73 LEU A N 1
ATOM 536 C CA . LEU A 1 73 ? -2.632 6.422 -2.603 1.00 79.12 73 LEU A CA 1
ATOM 537 C C . LEU A 1 73 ? -4.075 5.913 -2.633 1.00 79.12 73 LEU A C 1
ATOM 539 O O . LEU A 1 73 ? -4.831 6.170 -1.696 1.00 79.12 73 LEU A O 1
ATOM 543 N N . PHE A 1 74 ? -4.441 5.144 -3.659 1.00 77.75 74 PHE A N 1
ATOM 544 C CA . PHE A 1 74 ? -5.751 4.508 -3.736 1.00 77.75 74 PHE A CA 1
ATOM 545 C C . PHE A 1 74 ? -5.966 3.517 -2.585 1.00 77.75 74 PHE A C 1
ATOM 547 O O . PHE A 1 74 ? -6.995 3.568 -1.912 1.00 77.75 74 PHE A O 1
ATOM 554 N N . ALA A 1 75 ? -4.977 2.668 -2.297 1.00 76.38 75 ALA A N 1
ATOM 555 C CA . ALA A 1 75 ? -5.037 1.722 -1.188 1.00 76.38 75 ALA A CA 1
ATOM 556 C C . ALA A 1 75 ? -5.132 2.418 0.184 1.00 76.38 75 ALA A C 1
ATOM 558 O O . ALA A 1 75 ? -5.960 2.036 1.009 1.00 76.38 75 ALA A O 1
ATOM 559 N N . ILE A 1 76 ? -4.347 3.475 0.420 1.00 78.50 76 ILE A N 1
ATOM 560 C CA . ILE A 1 76 ? -4.430 4.298 1.637 1.00 78.50 76 ILE A CA 1
ATOM 561 C C . ILE A 1 76 ? -5.822 4.930 1.752 1.00 78.50 76 ILE A C 1
ATOM 563 O O . ILE A 1 76 ? -6.434 4.872 2.818 1.00 78.50 76 ILE A O 1
ATOM 567 N N . GLY A 1 77 ? -6.358 5.477 0.658 1.00 76.50 77 GLY A N 1
ATOM 568 C CA . GLY A 1 77 ? -7.716 6.017 0.612 1.00 76.50 77 GLY A CA 1
ATOM 569 C C . GLY A 1 77 ? -8.776 4.971 0.964 1.00 76.50 77 GLY A C 1
ATOM 570 O O . GLY A 1 77 ? -9.674 5.249 1.758 1.00 76.50 77 GLY A O 1
ATOM 571 N N . ALA A 1 78 ? -8.635 3.748 0.449 1.00 76.62 78 ALA A N 1
ATOM 572 C CA . ALA A 1 78 ? -9.516 2.633 0.778 1.00 76.62 78 ALA A CA 1
ATOM 573 C C . ALA A 1 78 ? -9.434 2.247 2.265 1.00 76.62 78 ALA A C 1
ATOM 575 O O . ALA A 1 78 ? -10.471 2.048 2.896 1.00 76.62 78 ALA A O 1
ATOM 576 N N . VAL A 1 79 ? -8.233 2.209 2.855 1.00 76.00 79 VAL A N 1
ATOM 577 C CA . VAL A 1 79 ? -8.041 1.964 4.297 1.00 76.00 79 VAL A CA 1
ATOM 578 C C . VAL A 1 79 ? -8.703 3.059 5.131 1.00 76.00 79 VAL A C 1
ATOM 580 O O . VAL A 1 79 ? -9.419 2.750 6.081 1.00 76.00 79 VAL A O 1
ATOM 583 N N . VAL A 1 80 ? -8.529 4.332 4.767 1.00 78.56 80 VAL A N 1
ATOM 584 C CA . VAL A 1 80 ? -9.175 5.457 5.463 1.00 78.56 80 VAL A CA 1
ATOM 585 C C . VAL A 1 80 ? -10.699 5.354 5.368 1.00 78.56 80 VAL A C 1
ATOM 587 O O . VAL A 1 80 ? -11.386 5.475 6.382 1.00 78.56 80 VAL A O 1
ATOM 590 N N . ALA A 1 81 ? -11.239 5.074 4.180 1.00 77.38 81 ALA A N 1
ATOM 591 C CA . ALA A 1 81 ? -12.675 4.890 3.983 1.00 77.38 81 ALA A CA 1
ATOM 592 C C . ALA A 1 81 ? -13.221 3.717 4.815 1.00 77.38 81 ALA A C 1
ATOM 594 O O . ALA A 1 81 ? -14.261 3.845 5.463 1.00 77.38 81 ALA A O 1
ATOM 595 N N . LEU A 1 82 ? -12.493 2.598 4.859 1.00 72.75 82 LEU A N 1
ATOM 596 C CA . LEU A 1 82 ? -12.836 1.436 5.674 1.00 72.75 82 LEU A CA 1
ATOM 597 C C . LEU A 1 82 ? -12.780 1.741 7.172 1.00 72.75 82 LEU A C 1
ATOM 599 O O . LEU A 1 82 ? -13.676 1.317 7.889 1.00 72.75 82 LEU A O 1
ATOM 603 N N . VAL A 1 83 ? -11.797 2.509 7.652 1.00 74.69 83 VAL A N 1
ATOM 604 C CA . VAL A 1 83 ? -11.735 2.967 9.052 1.00 74.69 83 VAL A CA 1
ATOM 605 C C . VAL A 1 83 ? -12.970 3.796 9.403 1.00 74.69 83 VAL A C 1
ATOM 607 O O . VAL A 1 83 ? -13.588 3.569 10.442 1.00 74.69 83 VAL A O 1
ATOM 610 N N . PHE A 1 84 ? -13.383 4.714 8.526 1.00 76.75 84 PHE A N 1
ATOM 611 C CA . PHE A 1 84 ? -14.605 5.496 8.727 1.00 76.75 84 PHE A CA 1
ATOM 612 C C . PHE A 1 84 ? -15.868 4.628 8.726 1.00 76.75 84 PHE A C 1
ATOM 614 O O . PHE A 1 84 ? -16.766 4.851 9.542 1.00 76.75 84 PHE A O 1
ATOM 621 N N . LEU A 1 85 ? -15.941 3.628 7.845 1.00 75.69 85 LEU A N 1
ATOM 622 C CA . LEU A 1 85 ? -17.105 2.752 7.721 1.00 75.69 85 LEU A CA 1
ATOM 623 C C . LEU A 1 85 ? -17.166 1.685 8.830 1.00 75.69 85 LEU A C 1
ATOM 625 O O . LEU A 1 85 ? -18.253 1.345 9.293 1.00 75.69 85 LEU A O 1
ATOM 629 N N . ALA A 1 86 ? -16.021 1.228 9.339 1.00 70.19 86 ALA A N 1
ATOM 630 C CA . ALA A 1 86 ? -15.922 0.296 10.464 1.00 70.19 86 ALA A CA 1
ATOM 631 C C . ALA A 1 86 ? -16.479 0.888 11.767 1.00 70.19 86 ALA A C 1
ATOM 633 O O . ALA A 1 86 ? -17.002 0.158 12.603 1.00 70.19 86 ALA A O 1
ATOM 634 N N . ARG A 1 87 ? -16.483 2.221 11.907 1.00 69.62 87 ARG A N 1
ATOM 635 C CA . ARG A 1 87 ? -17.181 2.907 13.009 1.00 69.62 87 ARG A CA 1
ATOM 636 C C . ARG A 1 87 ? -18.704 2.748 12.960 1.00 69.62 87 ARG A C 1
ATOM 638 O O . ARG A 1 87 ? -19.372 3.017 13.953 1.00 69.62 87 ARG A O 1
ATOM 645 N N . ARG A 1 88 ? -19.265 2.379 11.804 1.00 72.75 88 ARG A N 1
ATOM 646 C CA . ARG A 1 88 ? -20.709 2.194 11.583 1.00 72.75 88 ARG A CA 1
ATOM 647 C C . ARG A 1 88 ? -21.114 0.719 11.541 1.00 72.75 88 ARG A C 1
ATOM 649 O O . ARG A 1 88 ? -22.271 0.421 11.812 1.00 72.75 88 ARG A O 1
ATOM 656 N N . VAL A 1 89 ? -20.198 -0.184 11.181 1.00 72.00 89 VAL A N 1
ATOM 657 C CA . VAL A 1 89 ? -20.499 -1.599 10.915 1.00 72.00 89 VAL A CA 1
ATOM 658 C C . VAL A 1 89 ? -19.465 -2.497 11.598 1.00 72.00 89 VAL A C 1
ATOM 660 O O . VAL A 1 89 ? -18.316 -2.557 11.171 1.00 72.00 89 VAL A O 1
ATOM 663 N N . ALA A 1 90 ? -19.890 -3.233 12.630 1.00 67.19 90 ALA A N 1
ATOM 664 C CA . ALA A 1 90 ? -19.004 -4.045 13.473 1.00 67.19 90 ALA A CA 1
ATOM 665 C C . ALA A 1 90 ? -18.259 -5.161 12.710 1.00 67.19 90 ALA A C 1
ATOM 667 O O . ALA A 1 90 ? -17.070 -5.358 12.936 1.00 67.19 90 ALA A O 1
ATOM 668 N N . TRP A 1 91 ? -18.910 -5.830 11.747 1.00 72.81 91 TRP A N 1
ATOM 669 C CA . TRP A 1 91 ? -18.276 -6.868 10.908 1.00 72.81 91 TRP A CA 1
ATOM 670 C C . TRP A 1 91 ? -17.108 -6.313 10.076 1.00 72.81 91 TRP A C 1
ATOM 672 O O . TRP A 1 91 ? -16.133 -7.012 9.804 1.00 72.81 91 TRP A O 1
ATOM 682 N N . LEU A 1 92 ? -17.149 -5.035 9.699 1.00 68.25 92 LEU A N 1
ATOM 683 C CA . LEU A 1 92 ? -16.123 -4.462 8.833 1.00 68.25 92 LEU A CA 1
ATOM 684 C C . LEU A 1 92 ? -14.741 -4.399 9.501 1.00 68.25 92 LEU A C 1
ATOM 686 O O . LEU A 1 92 ? -13.724 -4.378 8.809 1.00 68.25 92 LEU A O 1
ATOM 690 N N . ARG A 1 93 ? -14.701 -4.418 10.839 1.00 64.12 93 ARG A N 1
ATOM 691 C CA . ARG A 1 93 ? -13.467 -4.549 11.619 1.00 64.12 93 ARG A CA 1
ATOM 692 C C . ARG A 1 93 ? -12.802 -5.912 11.399 1.00 64.12 93 ARG A C 1
ATOM 694 O O . ARG A 1 93 ? -11.595 -5.959 11.178 1.00 64.12 93 ARG A O 1
ATOM 701 N N . ASP A 1 94 ? -13.582 -6.992 11.370 1.00 67.25 94 ASP A N 1
ATOM 702 C CA . ASP A 1 94 ? -13.066 -8.338 11.089 1.00 67.25 94 ASP A CA 1
ATOM 703 C C . ASP A 1 94 ? -12.591 -8.448 9.637 1.00 67.25 94 ASP A C 1
ATOM 705 O O . ASP A 1 94 ? -11.522 -8.993 9.364 1.00 67.25 94 ASP A O 1
ATOM 709 N N . ALA A 1 95 ? -13.332 -7.849 8.698 1.00 70.38 95 ALA A N 1
ATOM 710 C CA . ALA A 1 95 ? -12.931 -7.790 7.294 1.00 70.38 95 ALA A CA 1
ATOM 711 C C . ALA A 1 95 ? -11.597 -7.043 7.101 1.00 70.38 95 ALA A C 1
ATOM 713 O O . ALA A 1 95 ? -10.750 -7.493 6.332 1.00 70.38 95 ALA A O 1
ATOM 714 N N . LEU A 1 96 ? -11.370 -5.943 7.829 1.00 67.12 96 LEU A N 1
ATOM 715 C CA . LEU A 1 96 ? -10.093 -5.220 7.838 1.00 67.12 96 LEU A CA 1
ATOM 716 C C . LEU A 1 96 ? -8.935 -6.089 8.347 1.00 67.12 96 LEU A C 1
ATOM 718 O O . LEU A 1 96 ? -7.852 -6.076 7.757 1.00 67.12 96 LEU A O 1
ATOM 722 N N . GLY A 1 97 ? -9.161 -6.869 9.407 1.00 63.28 97 GLY A N 1
ATOM 723 C CA . GLY A 1 97 ? -8.177 -7.821 9.926 1.00 63.28 97 GLY A CA 1
ATOM 724 C C . GLY A 1 97 ? -7.831 -8.906 8.903 1.00 63.28 97 GLY A C 1
ATOM 725 O O . GLY A 1 97 ? -6.658 -9.131 8.612 1.00 63.28 97 GLY A O 1
ATOM 726 N N . VAL A 1 98 ? -8.847 -9.510 8.279 1.00 71.81 98 VAL A N 1
ATOM 727 C CA . VAL A 1 98 ? -8.660 -10.531 7.233 1.00 71.81 98 VAL A CA 1
ATOM 728 C C . VAL A 1 98 ? -7.916 -9.961 6.030 1.00 71.81 98 VAL A C 1
ATOM 730 O O . VAL A 1 98 ? -6.964 -10.579 5.561 1.00 71.81 98 VAL A O 1
ATOM 733 N N . MET A 1 99 ? -8.285 -8.765 5.565 1.00 66.94 99 MET A N 1
ATOM 734 C CA . MET A 1 99 ? -7.590 -8.092 4.466 1.00 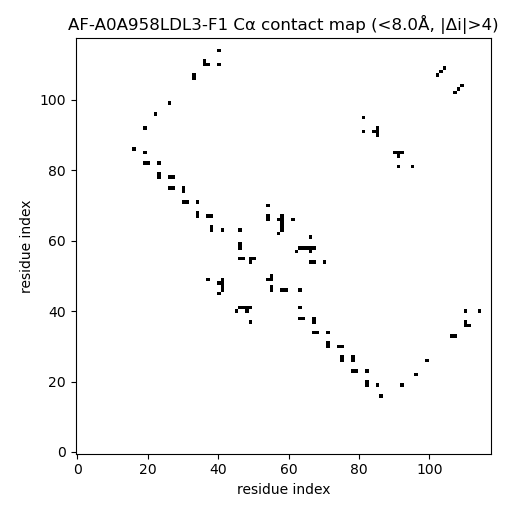66.94 99 MET A CA 1
ATOM 735 C C . MET A 1 99 ? -6.125 -7.823 4.818 1.00 66.94 99 MET A C 1
ATOM 737 O O . MET A 1 99 ? -5.258 -8.062 3.987 1.00 66.94 99 MET A O 1
ATOM 741 N N . SER A 1 100 ? -5.833 -7.413 6.058 1.00 64.75 100 SER A N 1
ATOM 742 C CA . SER A 1 100 ? -4.458 -7.222 6.545 1.00 64.75 100 SER A CA 1
ATOM 743 C C . SER A 1 100 ? -3.651 -8.521 6.492 1.00 64.75 100 SER A C 1
ATOM 745 O O . SER A 1 100 ? -2.523 -8.524 6.003 1.00 64.75 100 SER A O 1
ATOM 747 N N . CYS A 1 101 ? -4.231 -9.631 6.961 1.00 63.22 101 CYS A N 1
ATOM 748 C CA . CYS A 1 101 ? -3.591 -10.943 6.922 1.00 63.22 101 CYS A CA 1
ATOM 749 C C . CYS A 1 101 ? -3.352 -11.403 5.483 1.00 63.22 101 CYS A C 1
ATOM 751 O O . CYS A 1 101 ? -2.221 -11.733 5.139 1.00 63.22 101 CYS A O 1
ATOM 753 N N . VAL A 1 102 ? -4.383 -11.381 4.632 1.00 69.19 102 VAL A N 1
ATOM 754 C CA . VAL A 1 102 ? -4.267 -11.771 3.219 1.00 69.19 102 VAL A CA 1
ATOM 755 C C . VAL A 1 102 ? -3.166 -10.964 2.536 1.00 69.19 102 VAL A C 1
ATOM 757 O O . VAL A 1 102 ? -2.315 -11.557 1.884 1.00 69.19 102 VAL A O 1
ATOM 760 N N . TYR A 1 103 ? -3.112 -9.650 2.765 1.00 66.12 103 TYR A N 1
ATOM 761 C CA . TYR A 1 103 ? -2.100 -8.775 2.174 1.00 66.12 103 TYR A CA 1
ATOM 762 C C . TYR A 1 103 ? -0.674 -9.105 2.647 1.00 66.12 103 TYR A C 1
ATOM 764 O O . TYR A 1 103 ? 0.261 -9.134 1.848 1.00 66.12 103 TYR A O 1
ATOM 772 N N . LEU A 1 104 ? -0.496 -9.418 3.934 1.00 59.62 104 LEU A N 1
ATOM 773 C CA . LEU A 1 104 ? 0.781 -9.877 4.492 1.00 59.62 104 LEU A CA 1
ATOM 774 C C . LEU A 1 104 ? 1.277 -11.161 3.808 1.00 59.62 104 LEU A C 1
ATOM 776 O O . LEU A 1 104 ? 2.447 -11.248 3.438 1.00 59.62 104 LEU A O 1
ATOM 780 N N . PHE A 1 105 ? 0.393 -12.139 3.605 1.00 60.41 105 PHE A N 1
ATOM 781 C CA . PHE A 1 105 ? 0.762 -13.417 2.992 1.00 60.41 105 PHE A CA 1
ATOM 782 C C . PHE A 1 105 ? 0.925 -13.334 1.472 1.00 60.41 105 PHE A C 1
ATOM 784 O O . PHE A 1 105 ? 1.778 -14.027 0.924 1.00 60.41 105 PHE A O 1
ATOM 791 N N . SER A 1 106 ? 0.130 -12.510 0.786 1.00 58.84 106 SER A N 1
ATOM 792 C CA . SER A 1 106 ? 0.126 -12.451 -0.678 1.00 58.84 106 SER A CA 1
ATOM 793 C C . SER A 1 106 ? 1.117 -11.450 -1.257 1.00 58.84 106 SER A C 1
ATOM 795 O O . SER A 1 106 ? 1.583 -11.656 -2.370 1.00 58.84 106 SER A O 1
ATOM 797 N N . ALA A 1 107 ? 1.404 -10.354 -0.552 1.00 60.59 107 ALA A N 1
ATOM 798 C CA . ALA A 1 107 ? 2.282 -9.303 -1.055 1.00 60.59 107 ALA A CA 1
ATOM 799 C C . ALA A 1 107 ? 3.647 -9.352 -0.362 1.00 60.59 107 ALA A C 1
ATOM 801 O O . ALA A 1 107 ? 4.670 -9.490 -1.022 1.00 60.59 107 ALA A O 1
ATOM 802 N N . ILE A 1 108 ? 3.694 -9.346 0.973 1.00 60.38 108 ILE A N 1
ATOM 803 C CA . ILE A 1 108 ? 4.979 -9.209 1.679 1.00 60.38 108 ILE A CA 1
ATOM 804 C C . ILE A 1 108 ? 5.840 -10.467 1.569 1.00 60.38 108 ILE A C 1
ATOM 806 O O . ILE A 1 108 ? 7.021 -10.353 1.257 1.00 60.38 108 ILE A O 1
ATOM 810 N N . ILE A 1 109 ? 5.283 -11.656 1.820 1.00 62.59 109 ILE A N 1
ATOM 811 C CA . ILE A 1 109 ? 6.074 -12.902 1.832 1.00 62.59 109 ILE A CA 1
ATOM 812 C C . ILE A 1 109 ? 6.701 -13.221 0.465 1.00 62.59 109 ILE A C 1
ATOM 814 O O . ILE A 1 109 ? 7.887 -13.554 0.432 1.00 62.59 109 ILE A O 1
ATOM 818 N N . PRO A 1 110 ? 5.980 -13.112 -0.667 1.00 60.88 110 PRO A N 1
ATOM 819 C CA . PRO A 1 110 ? 6.587 -13.369 -1.967 1.00 60.88 110 PRO A CA 1
ATOM 820 C C . PRO A 1 110 ? 7.701 -12.371 -2.278 1.00 60.88 110 PRO A C 1
ATOM 822 O O . PRO A 1 110 ? 8.781 -12.791 -2.680 1.00 60.88 110 PRO A O 1
ATOM 825 N N . TRP A 1 111 ? 7.490 -11.076 -2.016 1.00 60.44 111 TRP A N 1
ATOM 826 C CA . TRP A 1 111 ? 8.501 -10.046 -2.269 1.00 60.44 111 TRP A CA 1
ATOM 827 C C . TRP A 1 111 ? 9.751 -10.212 -1.398 1.00 60.44 111 TRP A C 1
ATOM 829 O O . TRP A 1 111 ? 10.863 -10.054 -1.900 1.00 60.44 111 TRP A O 1
ATOM 839 N N . THR A 1 112 ? 9.605 -10.567 -0.117 1.00 60.22 112 THR A N 1
ATOM 840 C CA . THR A 1 112 ? 10.762 -10.800 0.764 1.00 60.22 112 THR A CA 1
ATOM 841 C C . THR A 1 112 ? 11.532 -12.058 0.388 1.00 60.22 112 THR A C 1
ATOM 843 O O . THR A 1 112 ? 12.759 -12.035 0.422 1.00 60.22 112 THR A O 1
ATOM 846 N N . TYR A 1 113 ? 10.847 -13.133 -0.012 1.00 63.28 113 TYR A N 1
ATOM 847 C CA . TYR A 1 113 ? 11.504 -14.347 -0.499 1.00 63.28 113 TYR A CA 1
ATOM 848 C C . TYR A 1 113 ? 12.291 -14.079 -1.784 1.00 63.28 113 TYR A C 1
ATOM 850 O O . TYR A 1 113 ? 13.432 -14.514 -1.917 1.00 63.28 113 TYR A O 1
ATOM 858 N N . LEU A 1 114 ? 11.704 -13.312 -2.702 1.00 62.59 114 LEU A N 1
ATOM 859 C CA . LEU A 1 114 ? 12.311 -13.023 -3.994 1.00 62.59 114 LEU A CA 1
ATOM 860 C C . LEU A 1 114 ? 13.540 -12.112 -3.856 1.00 62.59 114 LEU A C 1
ATOM 862 O O . LEU A 1 114 ? 14.584 -12.430 -4.419 1.00 62.59 114 LEU A O 1
ATOM 866 N N . LEU A 1 115 ? 13.468 -11.077 -3.011 1.00 58.94 115 LEU A N 1
ATOM 867 C CA . LEU A 1 115 ? 14.612 -10.212 -2.679 1.00 58.94 115 LEU A CA 1
ATOM 868 C C . LEU A 1 115 ? 15.694 -10.901 -1.838 1.00 58.94 115 LEU A C 1
ATOM 870 O O . LEU A 1 115 ? 16.847 -10.493 -1.874 1.00 58.94 115 LEU A O 1
ATOM 874 N N . ALA A 1 116 ? 15.343 -11.920 -1.052 1.00 63.06 116 ALA A N 1
ATOM 875 C CA . ALA A 1 116 ? 16.331 -12.734 -0.344 1.00 63.06 116 ALA A CA 1
ATOM 876 C C . ALA A 1 116 ? 17.015 -13.761 -1.266 1.00 63.06 116 ALA A C 1
ATOM 878 O O . ALA A 1 116 ? 18.068 -14.288 -0.913 1.00 63.06 116 ALA A O 1
ATOM 879 N N . SER A 1 117 ? 16.403 -14.071 -2.416 1.00 53.66 117 SER A N 1
ATOM 880 C CA . SER A 1 117 ? 16.926 -15.012 -3.415 1.00 53.66 117 SER A CA 1
ATOM 881 C C . SER A 1 117 ? 17.781 -14.367 -4.515 1.00 53.66 117 SER A C 1
ATOM 883 O O . SER A 1 117 ? 18.362 -15.093 -5.321 1.00 53.66 117 SER A O 1
ATOM 885 N N . SER A 1 118 ? 17.852 -13.033 -4.551 1.00 48.62 118 SER A N 1
ATOM 886 C CA . SER A 1 118 ? 18.683 -12.217 -5.453 1.00 48.62 118 SER A CA 1
ATOM 887 C C . SER A 1 118 ? 19.989 -11.791 -4.794 1.00 48.62 118 SER A C 1
ATOM 889 O O . SER A 1 118 ? 21.039 -11.878 -5.466 1.00 48.62 118 SER A O 1
#

Radius of gyration: 18.75 Å; Cα contacts (8 Å, |Δi|>4): 68; chains: 1; bounding box: 45×23×62 Å

Secondary structure (DSSP, 8-state):
---HHHHHHHHHHHHHHHHHHHHHHHHHHHHHHHHHHHHHHHHHH-GGG---HHHHHHHHHH-HHHHHHHHHHHHHHHHHHHHHHHTT-THHHHHHHHHHHHHIIIIIHHHHHHHH--